Protein AF-A0A5Q0BI90-F1 (afdb_monomer)

Foldseek 3Di:
DDDDDPPDPDPPPPPPPPPPPWDKDWDWADEPPDPFIFTADIDTHPRRVVVVVVCVVVVHDDDDDPVLRVQCVPDDHRDTDDPVCVVVVVVVVVVVVVVVVVPVVSVVVPDRHPD

Secondary structure (DSSP, 8-state):
-----------TTSSSS------EEEEEEPPTT-SS-EEEEEEETHHHHHHHHHHHHTT------HHHHHHHTTSPTT-BPPGGGHHHHHHHHHHHHHHHTT-TTGGGS-STT--

Sequence (115 aa):
MPENEQARIKPEHAAADNAAQVRTAVALAYQAGEAAPVVVAKGRGLIAEEIIARAEEHGIYVHKSREMVALLMQVELDRQIPPELYRAVAELLAWLYSVDAQNPELRALGPPGAK

Nearest PDB structures (foldseek):
  5cul-assembly1_B  TM=8.966E-01  e=1.152E-04  Pseudomonas aeruginosa PAO1
  6z0w-assembly4_D  TM=8.357E-01  e=3.663E-04  Shewanella putrefaciens CN-32
  3bzy-assembly1_B  TM=9.198E-01  e=1.607E-03  Escherichia coli
  3bzx-assembly1_B  TM=9.228E-01  e=2.688E-03  Escherichia coli
  2vt1-assembly1_B  TM=9.057E-01  e=7.518E-03  Shigella flexneri

Solvent-accessible surface area (backbone atoms only — not comparable to full-atom values): 7349 Å² total; per-residue (Å²): 134,86,88,82,78,84,75,77,78,70,82,87,73,86,81,68,92,74,70,70,76,71,42,68,36,70,42,75,42,57,53,85,94,53,96,53,39,25,27,76,42,74,34,52,40,71,52,14,49,51,54,51,52,53,30,56,77,71,72,42,89,82,83,93,49,74,68,61,43,62,57,56,69,72,53,56,79,79,30,60,61,55,77,92,51,45,63,63,52,49,52,51,49,54,50,50,51,57,55,34,75,75,33,79,76,57,61,75,68,58,64,88,62,79,121

Structure (mmCIF, N/CA/C/O backbone):
data_AF-A0A5Q0BI90-F1
#
_entry.id   AF-A0A5Q0BI90-F1
#
loop_
_atom_site.group_PDB
_atom_site.id
_atom_site.type_symbol
_atom_site.label_atom_id
_atom_site.label_alt_id
_atom_site.label_comp_id
_atom_site.label_asym_id
_atom_site.label_entity_id
_atom_site.label_seq_id
_atom_site.pdbx_PDB_ins_code
_atom_site.Cartn_x
_atom_site.Cartn_y
_atom_site.Cartn_z
_atom_site.occupancy
_atom_site.B_iso_or_equiv
_atom_site.auth_seq_id
_atom_site.auth_comp_id
_atom_site.auth_asym_id
_atom_site.auth_atom_id
_atom_site.pdbx_PDB_model_num
ATOM 1 N N . MET A 1 1 ? -23.275 41.524 55.048 1.00 50.03 1 MET A N 1
ATOM 2 C CA . MET A 1 1 ? -23.593 40.390 54.158 1.00 50.03 1 MET A CA 1
ATOM 3 C C . MET A 1 1 ? -22.680 40.517 52.944 1.00 50.03 1 MET A C 1
ATOM 5 O O . MET A 1 1 ? -22.781 41.547 52.292 1.00 50.03 1 MET A O 1
ATOM 9 N N . PRO A 1 2 ? -21.717 39.608 52.719 1.00 47.59 2 PRO A N 1
ATOM 10 C CA . PRO A 1 2 ? -20.814 39.686 51.572 1.00 47.59 2 PRO A CA 1
ATOM 11 C C . PRO A 1 2 ? -21.482 39.120 50.309 1.00 47.59 2 PRO A C 1
ATOM 13 O O . PRO A 1 2 ? -22.007 38.008 50.328 1.00 47.59 2 PRO A O 1
ATOM 16 N N . GLU A 1 3 ? -21.457 39.893 49.225 1.00 54.62 3 GLU A N 1
ATOM 17 C CA . GLU A 1 3 ? -21.893 39.479 47.890 1.00 54.62 3 GLU A CA 1
ATOM 18 C C . GLU A 1 3 ? -20.808 38.600 47.259 1.00 54.62 3 GLU A C 1
ATOM 20 O O . GLU A 1 3 ? -19.756 39.071 46.830 1.00 54.62 3 GLU A O 1
ATOM 25 N N . ASN A 1 4 ? -21.054 37.292 47.256 1.00 50.72 4 ASN A N 1
ATOM 26 C CA . ASN A 1 4 ? -20.252 36.301 46.554 1.00 50.72 4 ASN A CA 1
ATOM 27 C C . ASN A 1 4 ? -20.963 35.972 45.235 1.00 50.72 4 ASN A C 1
ATOM 29 O O . ASN A 1 4 ? -21.820 35.096 45.200 1.00 50.72 4 ASN A O 1
ATOM 33 N N . GLU A 1 5 ? -20.597 36.649 44.149 1.00 59.06 5 GLU A N 1
ATOM 34 C CA . GLU A 1 5 ? -20.969 36.232 42.790 1.00 59.06 5 GLU A CA 1
ATOM 35 C C . GLU A 1 5 ? -19.723 36.184 41.899 1.00 59.06 5 GLU A C 1
ATOM 37 O O . GLU A 1 5 ? -19.624 36.799 40.842 1.00 59.06 5 GLU A O 1
ATOM 42 N N . GLN A 1 6 ? -18.730 35.405 42.333 1.00 52.44 6 GLN A N 1
ATOM 43 C CA . GLN A 1 6 ? -17.746 34.844 41.411 1.00 52.44 6 GLN A CA 1
ATOM 44 C C . GLN A 1 6 ? -18.384 33.631 40.731 1.00 52.44 6 GLN A C 1
ATOM 46 O O . GLN A 1 6 ? -18.105 32.473 41.051 1.00 52.44 6 GLN A O 1
ATOM 51 N N . ALA A 1 7 ? -19.289 33.910 39.792 1.00 50.12 7 ALA A N 1
ATOM 52 C CA . ALA A 1 7 ? -19.799 32.931 38.851 1.00 50.12 7 ALA A CA 1
ATOM 53 C C . ALA A 1 7 ? -18.647 32.479 37.941 1.00 50.12 7 ALA A C 1
ATOM 55 O O . ALA A 1 7 ? -18.339 33.075 36.916 1.00 50.12 7 ALA A O 1
ATOM 56 N N . ARG A 1 8 ? -17.975 31.423 38.398 1.00 57.47 8 ARG A N 1
ATOM 57 C CA . ARG A 1 8 ? -17.272 30.370 37.661 1.00 57.47 8 ARG A CA 1
ATOM 58 C C . ARG A 1 8 ? -17.491 30.415 36.139 1.00 57.47 8 ARG A C 1
ATOM 60 O O . ARG A 1 8 ? -18.280 29.637 35.603 1.00 57.47 8 ARG A O 1
ATOM 67 N N . ILE A 1 9 ? -16.727 31.247 35.433 1.00 57.88 9 ILE A N 1
ATOM 68 C CA . ILE 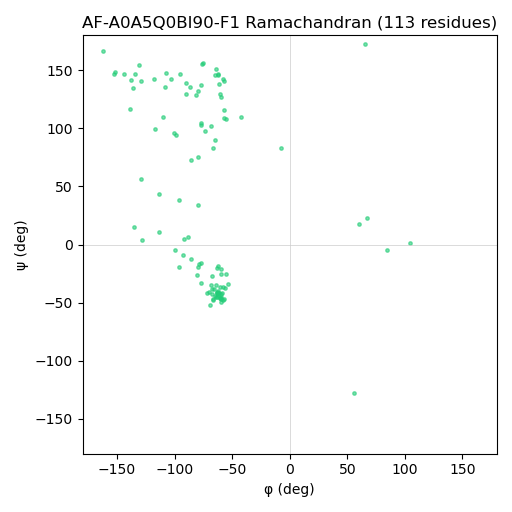A 1 9 ? -16.539 31.080 33.992 1.00 57.88 9 ILE A CA 1
ATOM 69 C C . ILE A 1 9 ? -15.615 29.872 33.841 1.00 57.88 9 ILE A C 1
ATOM 71 O O . ILE A 1 9 ? -14.406 29.943 34.056 1.00 57.88 9 ILE A O 1
ATOM 75 N N . LYS A 1 10 ? -16.222 28.711 33.586 1.00 60.34 10 LYS A N 1
ATOM 76 C CA . LYS A 1 10 ? -15.508 27.501 33.179 1.00 60.34 10 LYS A CA 1
ATOM 77 C C . LYS A 1 10 ? -14.708 27.824 31.905 1.00 60.34 10 LYS A C 1
ATOM 79 O O . LYS A 1 10 ? -15.246 28.507 31.036 1.00 60.34 10 LYS A O 1
ATOM 84 N N . PRO A 1 11 ? -13.471 27.328 31.743 1.00 51.84 11 PRO A N 1
ATOM 85 C CA . PRO A 1 11 ? -12.771 27.453 30.473 1.00 51.84 11 PRO A CA 1
ATOM 86 C C . PRO A 1 11 ? -13.480 26.574 29.430 1.00 51.84 11 PRO A C 1
ATOM 88 O O . PRO A 1 11 ? -13.315 25.358 29.419 1.00 51.84 11 PRO A O 1
ATOM 91 N N . GLU A 1 12 ? -14.281 27.176 28.551 1.00 56.59 12 GLU A N 1
ATOM 92 C CA . GLU A 1 12 ? -14.926 26.510 27.403 1.00 56.59 12 GLU A CA 1
ATOM 93 C C . GLU A 1 12 ? -13.961 26.338 26.210 1.00 56.59 12 GLU A C 1
ATOM 95 O O . GLU A 1 12 ? -14.356 26.411 25.058 1.00 56.59 12 GLU A O 1
ATOM 100 N N . HIS A 1 13 ? -12.666 26.121 26.453 1.00 49.66 13 HIS A N 1
ATOM 101 C CA . HIS A 1 13 ? -11.691 25.926 25.367 1.00 49.66 13 HIS A CA 1
ATOM 102 C C . HIS A 1 13 ? -11.085 24.518 25.303 1.00 49.66 13 HIS A C 1
ATOM 104 O O . HIS A 1 13 ? -10.179 24.276 24.517 1.00 49.66 13 HIS A O 1
ATOM 110 N N . ALA A 1 14 ? -11.620 23.548 26.047 1.00 47.72 14 ALA A N 1
ATOM 111 C CA . ALA A 1 14 ? -11.157 22.157 26.001 1.00 47.72 14 ALA A CA 1
ATOM 112 C C . ALA A 1 14 ? -11.999 21.258 25.067 1.00 47.72 14 ALA A C 1
ATOM 114 O O . ALA A 1 14 ? -12.287 20.114 25.413 1.00 47.72 14 ALA A O 1
ATOM 115 N N . ALA A 1 15 ? -12.440 21.763 23.907 1.00 45.41 15 ALA A N 1
ATOM 116 C CA . ALA A 1 15 ? -13.277 20.995 22.971 1.00 45.41 15 ALA A CA 1
ATOM 117 C C . ALA A 1 15 ? -12.876 21.097 21.485 1.00 45.41 15 ALA A C 1
ATOM 119 O O . ALA A 1 15 ? -13.656 20.690 20.628 1.00 45.41 15 ALA A O 1
ATOM 120 N N . ALA A 1 16 ? -11.675 21.589 21.154 1.00 45.25 16 ALA A N 1
ATOM 121 C CA . ALA A 1 16 ? -11.231 21.692 19.754 1.00 45.25 16 ALA A CA 1
ATOM 122 C C . ALA A 1 16 ? -9.857 21.064 19.445 1.00 45.25 16 ALA A C 1
ATOM 124 O O . ALA A 1 16 ? -9.438 21.081 18.292 1.00 45.25 16 ALA A O 1
ATOM 125 N N . ASP A 1 17 ? -9.200 20.419 20.415 1.00 42.66 17 ASP A N 1
ATOM 126 C CA . ASP A 1 17 ? -7.914 19.728 20.191 1.00 42.66 17 ASP A CA 1
ATOM 127 C C . ASP A 1 17 ? -8.068 18.260 19.744 1.00 42.66 17 ASP A C 1
ATOM 129 O O . ASP A 1 17 ? -7.086 17.538 19.594 1.00 42.66 17 ASP A O 1
ATOM 133 N N . ASN A 1 18 ? -9.299 17.810 19.478 1.00 46.50 18 ASN A N 1
ATOM 134 C CA . ASN A 1 18 ? -9.588 16.489 18.913 1.00 46.50 18 ASN A CA 1
ATOM 135 C C . ASN A 1 18 ? -10.188 16.598 17.502 1.00 46.50 18 ASN A C 1
ATOM 137 O O . ASN A 1 18 ? -11.149 15.913 17.154 1.00 46.50 18 ASN A O 1
ATOM 141 N N . ALA A 1 19 ? -9.625 17.480 16.672 1.00 44.28 19 ALA A N 1
ATOM 142 C CA . ALA A 1 19 ? -9.755 17.361 15.226 1.00 44.28 19 ALA A CA 1
ATOM 143 C C . ALA A 1 19 ? -8.995 16.096 14.809 1.00 44.28 19 ALA A C 1
ATOM 145 O O . ALA A 1 19 ? -7.811 16.145 14.474 1.00 44.28 19 ALA A O 1
ATOM 146 N N . ALA A 1 20 ? -9.669 14.949 14.928 1.00 52.88 20 ALA A N 1
ATOM 147 C CA . ALA A 1 20 ? -9.188 13.648 14.505 1.00 52.88 20 ALA A CA 1
ATOM 148 C C . ALA A 1 20 ? -8.501 13.806 13.145 1.00 52.88 20 ALA A C 1
ATOM 150 O O . ALA A 1 20 ? -9.157 14.119 12.149 1.00 52.88 20 ALA A O 1
ATOM 151 N N . GLN A 1 21 ? -7.170 13.670 13.109 1.00 64.88 21 GLN A N 1
ATOM 152 C CA . GLN A 1 21 ? -6.436 13.678 11.849 1.00 64.88 21 GLN A CA 1
ATOM 153 C C . GLN A 1 21 ? -7.057 12.594 10.981 1.00 64.88 21 GLN A C 1
ATOM 155 O O . GLN A 1 21 ? -6.919 11.409 11.284 1.00 64.88 21 GLN A O 1
ATOM 160 N N . VAL A 1 22 ? -7.787 13.009 9.944 1.00 81.12 22 VAL A N 1
ATOM 161 C CA . VAL A 1 22 ? -8.486 12.090 9.052 1.00 81.12 22 VAL A CA 1
ATOM 162 C C . VAL A 1 22 ? -7.438 11.150 8.475 1.00 81.12 22 VAL A C 1
ATOM 164 O O . VAL A 1 22 ? -6.576 11.566 7.696 1.00 81.12 22 VAL A O 1
ATOM 167 N N . ARG A 1 23 ? -7.477 9.886 8.910 1.00 90.31 23 ARG A N 1
ATOM 168 C CA . ARG A 1 23 ? -6.515 8.877 8.473 1.00 90.31 23 ARG A CA 1
ATOM 169 C C . ARG A 1 23 ? -6.656 8.670 6.978 1.00 90.31 23 ARG A C 1
ATOM 171 O O . ARG A 1 23 ? -7.747 8.767 6.421 1.00 90.31 23 ARG A O 1
ATOM 178 N N . THR A 1 24 ? -5.537 8.391 6.336 1.00 96.00 24 THR A N 1
ATOM 179 C CA . THR A 1 24 ? -5.480 8.037 4.922 1.00 96.00 24 THR A CA 1
ATOM 180 C C . THR A 1 24 ? -4.668 6.762 4.800 1.00 96.00 24 THR A C 1
ATOM 182 O O . THR A 1 24 ? -3.709 6.571 5.549 1.00 96.00 24 THR A O 1
ATOM 185 N N . ALA A 1 25 ? -5.093 5.872 3.911 1.00 96.75 25 ALA A N 1
ATOM 186 C CA . ALA A 1 25 ? -4.447 4.586 3.695 1.00 96.75 25 ALA A CA 1
ATOM 187 C C . ALA A 1 25 ? -4.501 4.222 2.214 1.00 96.75 25 ALA A C 1
ATOM 189 O O . ALA A 1 25 ? -5.472 4.545 1.523 1.00 96.75 25 ALA A O 1
ATOM 190 N N . VAL A 1 26 ? -3.457 3.537 1.754 1.00 96.88 26 VAL A N 1
ATOM 191 C CA . VAL A 1 26 ? -3.340 2.976 0.409 1.00 96.88 26 VAL A CA 1
ATOM 192 C C . VAL A 1 26 ? -2.777 1.566 0.542 1.00 96.88 26 VAL A C 1
ATOM 194 O O . VAL A 1 26 ? -1.819 1.361 1.285 1.00 96.88 26 VAL A O 1
ATOM 197 N N . ALA A 1 27 ? -3.367 0.612 -0.173 1.00 95.81 27 ALA A N 1
ATOM 198 C CA . ALA A 1 27 ? -2.890 -0.758 -0.280 1.00 95.81 27 ALA A CA 1
ATOM 199 C C . ALA A 1 27 ? -2.315 -1.002 -1.678 1.00 95.81 27 ALA A C 1
ATOM 201 O O . ALA A 1 27 ? -2.910 -0.610 -2.687 1.00 95.81 27 ALA A O 1
ATOM 202 N N . LEU A 1 28 ? -1.163 -1.666 -1.718 1.00 93.38 28 LEU A N 1
ATOM 203 C CA . LEU A 1 28 ? -0.423 -1.985 -2.933 1.00 93.38 28 LEU A CA 1
ATOM 204 C C . LEU A 1 28 ? -0.319 -3.501 -3.099 1.00 93.38 28 LEU A C 1
ATOM 206 O O . LEU A 1 28 ? -0.113 -4.208 -2.114 1.00 93.38 28 LEU A O 1
ATOM 210 N N . ALA A 1 29 ? -0.403 -3.989 -4.335 1.00 91.25 29 ALA A N 1
ATOM 211 C CA . ALA A 1 29 ? -0.188 -5.399 -4.655 1.00 91.25 29 ALA A CA 1
ATOM 212 C C . ALA A 1 29 ? 0.635 -5.561 -5.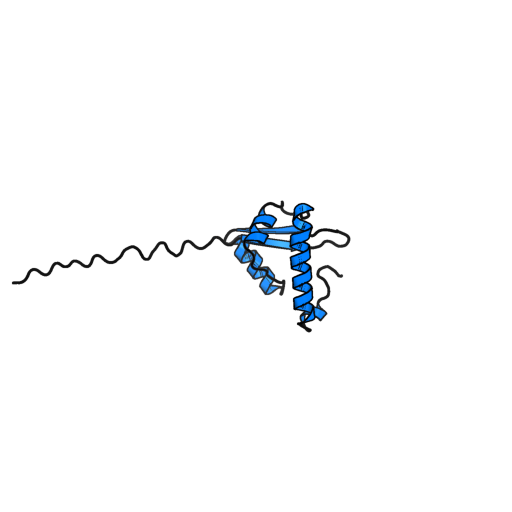936 1.00 91.25 29 ALA A C 1
ATOM 214 O O . ALA A 1 29 ? 0.426 -4.832 -6.902 1.00 91.25 29 ALA A O 1
ATOM 215 N N . TYR A 1 30 ? 1.539 -6.538 -5.965 1.00 86.88 30 TYR A N 1
ATOM 216 C CA . TYR A 1 30 ? 2.174 -6.975 -7.208 1.00 86.88 30 TYR A CA 1
ATOM 217 C C . TYR A 1 30 ? 1.313 -8.034 -7.885 1.00 86.88 30 TYR A C 1
ATOM 219 O O . TYR A 1 30 ? 0.834 -8.966 -7.240 1.00 86.88 30 TYR A O 1
ATOM 227 N N . GLN A 1 31 ? 1.147 -7.894 -9.194 1.00 82.56 31 GLN A N 1
ATOM 228 C CA . GLN A 1 31 ? 0.598 -8.944 -10.040 1.00 82.56 31 GLN A CA 1
ATOM 229 C C . GLN A 1 31 ? 1.757 -9.739 -10.650 1.00 82.56 31 GLN A C 1
ATOM 231 O O . GLN A 1 31 ? 2.831 -9.192 -10.905 1.00 82.56 31 GLN A O 1
ATOM 236 N N . ALA A 1 32 ? 1.561 -11.041 -10.853 1.00 79.44 32 ALA A N 1
ATOM 237 C CA . ALA A 1 32 ? 2.602 -11.905 -11.396 1.00 79.44 32 ALA A CA 1
ATOM 238 C C . ALA A 1 32 ? 3.046 -11.418 -12.786 1.00 79.44 32 ALA A C 1
ATOM 240 O O . ALA A 1 32 ? 2.221 -11.242 -13.679 1.00 79.44 32 ALA A O 1
ATOM 241 N N . GLY A 1 33 ? 4.354 -11.218 -12.959 1.00 80.06 33 GLY A N 1
ATOM 242 C CA . GLY A 1 33 ? 4.943 -10.747 -14.216 1.00 80.06 33 GLY A CA 1
ATOM 243 C C . GLY A 1 33 ? 4.942 -9.227 -14.408 1.00 80.06 33 GLY A C 1
ATOM 244 O O . GLY A 1 33 ? 5.545 -8.761 -15.372 1.00 80.06 33 GLY A O 1
ATOM 245 N N . GLU A 1 34 ? 4.341 -8.456 -13.498 1.00 82.12 34 GLU A N 1
ATOM 246 C CA . GLU A 1 34 ? 4.336 -6.994 -13.579 1.00 82.12 34 GLU A CA 1
ATOM 247 C C . GLU A 1 34 ? 5.534 -6.370 -12.858 1.00 82.12 34 GLU A C 1
ATOM 249 O O . GLU A 1 34 ? 5.915 -6.767 -11.756 1.00 82.12 34 GLU A O 1
ATOM 254 N N . ALA A 1 35 ? 6.119 -5.347 -13.484 1.00 80.75 35 ALA A N 1
ATOM 255 C CA . ALA A 1 35 ? 7.302 -4.656 -12.967 1.00 80.75 35 ALA A CA 1
ATOM 256 C C . ALA A 1 35 ? 6.983 -3.654 -11.843 1.00 80.75 35 ALA A C 1
ATOM 258 O O . ALA A 1 35 ? 7.886 -3.227 -11.123 1.00 80.75 35 ALA A O 1
ATOM 259 N N . ALA A 1 36 ? 5.715 -3.269 -11.697 1.00 88.31 36 ALA A N 1
ATOM 260 C CA . ALA A 1 36 ? 5.266 -2.268 -10.743 1.00 88.31 36 ALA A CA 1
ATOM 261 C C . ALA A 1 36 ? 4.016 -2.739 -9.995 1.00 88.31 36 ALA A C 1
ATOM 263 O O . ALA A 1 36 ? 3.163 -3.412 -10.581 1.00 88.31 36 ALA A O 1
ATOM 264 N N . PRO A 1 37 ? 3.860 -2.362 -8.717 1.00 91.75 37 PRO A N 1
ATOM 265 C CA . PRO A 1 37 ? 2.668 -2.711 -7.975 1.00 91.75 37 PRO A CA 1
ATOM 266 C C . PRO A 1 37 ? 1.487 -1.838 -8.403 1.00 91.75 37 PRO A C 1
ATOM 268 O O . PRO A 1 37 ? 1.640 -0.717 -8.894 1.00 91.75 37 PRO A O 1
ATOM 271 N N . VAL A 1 38 ? 0.295 -2.369 -8.172 1.00 93.62 38 VAL A N 1
ATOM 272 C CA . VAL A 1 38 ? -1.001 -1.758 -8.450 1.00 93.62 38 VAL A CA 1
ATOM 273 C C . VAL A 1 38 ? -1.604 -1.239 -7.152 1.00 93.62 38 VAL A C 1
ATOM 275 O O . VAL A 1 38 ? -1.489 -1.879 -6.103 1.00 93.62 38 VAL A O 1
ATOM 278 N N . VAL A 1 39 ? -2.274 -0.091 -7.218 1.00 95.69 39 VAL A N 1
ATOM 279 C CA . VAL A 1 39 ? -3.099 0.411 -6.115 1.00 95.69 39 VAL A CA 1
ATOM 280 C C . VAL A 1 39 ? -4.414 -0.359 -6.083 1.00 95.69 39 VAL A C 1
ATOM 282 O O . VAL A 1 39 ? -5.298 -0.106 -6.894 1.00 95.69 39 VAL A O 1
ATOM 285 N N . VAL A 1 40 ? -4.554 -1.281 -5.134 1.00 95.88 40 VAL A N 1
ATOM 286 C CA . VAL A 1 40 ? -5.736 -2.162 -5.022 1.00 95.88 40 VAL A CA 1
ATOM 287 C C . VAL A 1 40 ? -6.781 -1.651 -4.034 1.00 95.88 40 VAL A C 1
ATOM 289 O O . VAL A 1 40 ? -7.941 -2.044 -4.090 1.00 95.88 40 VAL A O 1
ATOM 292 N N . ALA A 1 41 ? -6.394 -0.756 -3.123 1.00 96.75 41 ALA A N 1
ATOM 293 C CA . ALA A 1 41 ? -7.331 -0.045 -2.261 1.00 96.75 41 ALA A CA 1
ATOM 294 C C . ALA A 1 41 ? -6.769 1.319 -1.866 1.00 96.75 41 ALA A C 1
ATOM 296 O O . ALA A 1 41 ? -5.561 1.486 -1.700 1.00 96.75 41 ALA A O 1
ATOM 297 N N . LYS A 1 42 ? -7.649 2.300 -1.667 1.00 96.44 42 LYS A N 1
ATOM 298 C CA . LYS A 1 42 ? -7.301 3.596 -1.080 1.00 96.44 42 LYS A CA 1
ATOM 299 C C . LYS A 1 42 ? -8.506 4.207 -0.381 1.00 96.44 42 LYS A C 1
ATOM 301 O O . LYS A 1 42 ? -9.638 4.021 -0.819 1.00 96.44 42 LYS A O 1
ATOM 306 N N . GLY A 1 43 ? -8.271 4.945 0.697 1.00 95.94 43 GLY A N 1
ATOM 307 C CA . GLY A 1 43 ? -9.355 5.464 1.521 1.00 95.94 43 GLY A CA 1
ATOM 308 C C . GLY A 1 43 ? -8.954 6.614 2.429 1.00 95.94 43 GLY A C 1
ATOM 309 O O . GLY A 1 43 ? -7.774 6.893 2.649 1.00 95.94 43 GLY A O 1
ATOM 310 N N . ARG A 1 44 ? -9.975 7.283 2.969 1.00 95.44 44 ARG A N 1
ATOM 311 C CA . ARG A 1 44 ? -9.853 8.307 4.011 1.00 95.44 44 ARG A CA 1
ATOM 312 C C . ARG A 1 44 ? -10.846 8.021 5.137 1.00 95.44 44 ARG A C 1
ATOM 314 O O . ARG A 1 44 ? -11.886 7.412 4.887 1.00 95.44 44 ARG A O 1
ATOM 321 N N . GLY A 1 45 ? -10.548 8.481 6.349 1.00 95.12 45 GLY A N 1
ATOM 322 C CA . GLY A 1 45 ? -11.415 8.304 7.517 1.00 95.12 45 GLY A CA 1
ATOM 323 C C . GLY A 1 45 ? -11.721 6.827 7.766 1.00 95.12 45 GLY A C 1
ATOM 324 O O . GLY A 1 45 ? -10.803 6.011 7.763 1.00 95.12 45 GLY A O 1
ATOM 325 N N . LEU A 1 46 ? -13.004 6.483 7.896 1.00 95.12 46 LEU A N 1
ATOM 326 C CA . LEU A 1 46 ? -13.462 5.115 8.183 1.00 95.12 46 LEU A CA 1
ATOM 327 C C . LEU A 1 46 ? -12.965 4.081 7.163 1.00 95.12 46 LEU A C 1
ATOM 329 O O . LEU A 1 46 ? -12.588 2.981 7.542 1.00 95.12 46 LEU A O 1
ATOM 333 N N . ILE A 1 47 ? -12.899 4.436 5.874 1.00 96.12 47 ILE A N 1
ATOM 334 C CA . ILE A 1 47 ? -12.391 3.511 4.848 1.00 96.12 47 ILE A CA 1
ATOM 335 C C . ILE A 1 47 ? -10.896 3.250 5.047 1.00 96.12 47 ILE A C 1
ATOM 337 O O . ILE A 1 47 ? -10.436 2.130 4.860 1.00 96.12 47 ILE A O 1
ATOM 341 N N . ALA A 1 48 ? -10.124 4.269 5.436 1.00 96.56 48 ALA A N 1
ATOM 342 C CA . ALA A 1 48 ? -8.706 4.080 5.731 1.00 96.56 48 ALA A CA 1
ATOM 343 C C . ALA A 1 48 ? -8.501 3.187 6.960 1.00 96.56 48 ALA A C 1
ATOM 345 O O . ALA A 1 48 ? -7.588 2.367 6.973 1.00 96.56 48 ALA A O 1
ATOM 346 N N . GLU A 1 49 ? -9.351 3.346 7.973 1.00 95.56 49 GLU A N 1
ATOM 347 C CA . GLU A 1 49 ? -9.328 2.523 9.182 1.00 95.56 49 GLU A CA 1
ATOM 348 C C . GLU A 1 49 ? -9.659 1.063 8.867 1.00 95.56 49 GLU A C 1
ATOM 350 O O . GLU A 1 49 ? -8.915 0.184 9.287 1.00 95.56 49 GLU A O 1
ATOM 355 N N . GLU A 1 50 ? -10.673 0.810 8.038 1.00 97.25 50 GLU A N 1
ATOM 356 C CA . GLU A 1 50 ? -11.034 -0.538 7.586 1.00 97.25 50 GLU A CA 1
ATOM 357 C C . GLU A 1 50 ? -9.920 -1.198 6.754 1.00 97.25 50 GLU A C 1
ATOM 359 O O . GLU A 1 50 ? -9.628 -2.379 6.930 1.00 97.25 50 GLU A O 1
ATOM 364 N N . ILE A 1 51 ? -9.254 -0.444 5.867 1.00 96.69 51 ILE A N 1
ATOM 365 C CA . ILE A 1 51 ? -8.108 -0.956 5.093 1.00 96.69 51 ILE A CA 1
ATOM 366 C C . ILE A 1 51 ? -6.984 -1.406 6.035 1.00 96.69 51 ILE A C 1
ATOM 368 O O . ILE A 1 51 ? -6.414 -2.479 5.841 1.00 96.69 51 ILE A O 1
ATOM 372 N N . ILE A 1 52 ? -6.664 -0.592 7.045 1.00 95.00 52 ILE A N 1
ATOM 373 C CA . ILE A 1 52 ? -5.612 -0.898 8.022 1.00 95.00 52 ILE A CA 1
ATOM 374 C C . ILE A 1 52 ? -6.009 -2.107 8.873 1.00 95.00 52 ILE A C 1
ATOM 376 O O . ILE A 1 52 ? -5.203 -3.022 9.010 1.00 95.00 52 ILE A O 1
ATOM 380 N N . ALA A 1 53 ? -7.242 -2.141 9.385 1.00 96.25 53 ALA A N 1
ATOM 381 C CA . ALA A 1 53 ? -7.739 -3.241 10.208 1.00 96.25 53 ALA A CA 1
ATOM 382 C C . ALA A 1 53 ? -7.653 -4.581 9.465 1.00 96.25 53 ALA A C 1
ATOM 384 O O . ALA A 1 53 ? -7.074 -5.534 9.977 1.00 96.25 53 ALA A O 1
ATOM 385 N N . ARG A 1 54 ? -8.114 -4.631 8.209 1.00 96.19 54 ARG A N 1
ATOM 386 C CA . ARG A 1 54 ? -8.004 -5.839 7.377 1.00 96.19 54 ARG A CA 1
ATOM 387 C C . ARG A 1 54 ? -6.558 -6.236 7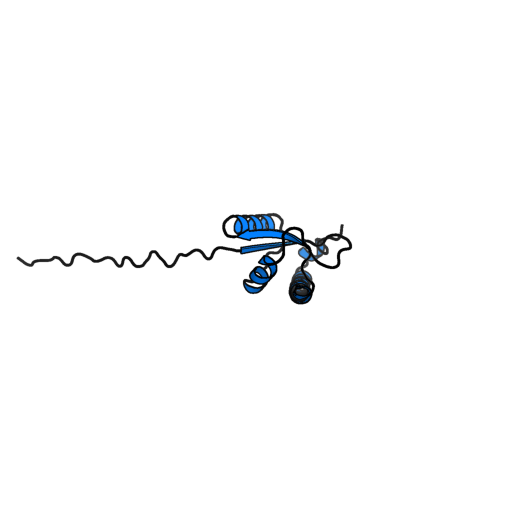.107 1.00 96.19 54 ARG A C 1
ATOM 389 O O . ARG A 1 54 ? -6.240 -7.421 7.108 1.00 96.19 54 ARG A O 1
ATOM 396 N N . ALA A 1 55 ? -5.677 -5.269 6.853 1.00 93.06 55 ALA A N 1
ATOM 397 C CA . ALA A 1 55 ? -4.262 -5.565 6.662 1.00 93.06 55 ALA A CA 1
ATOM 398 C C . ALA A 1 55 ? -3.668 -6.228 7.917 1.00 93.06 55 ALA A C 1
ATOM 400 O O . ALA A 1 55 ? -3.024 -7.268 7.803 1.00 93.06 55 ALA A O 1
ATOM 401 N N . GLU A 1 56 ? -3.954 -5.689 9.103 1.00 92.25 56 GLU A N 1
ATOM 402 C CA . GLU A 1 56 ? -3.506 -6.245 10.384 1.00 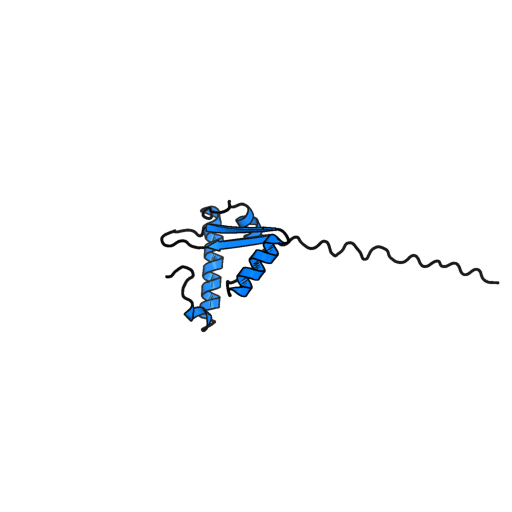92.25 56 GLU A CA 1
ATOM 403 C C . GLU A 1 56 ? -4.091 -7.645 10.649 1.00 92.25 56 GLU A C 1
ATOM 405 O O . GLU A 1 56 ? -3.342 -8.558 10.997 1.00 92.25 56 GLU A O 1
ATOM 410 N N . GLU A 1 57 ? -5.390 -7.853 10.410 1.00 93.62 57 GLU A N 1
ATOM 411 C CA . GLU A 1 57 ? -6.070 -9.154 10.552 1.00 93.62 57 GLU A CA 1
ATOM 412 C C . GLU A 1 57 ? -5.449 -10.253 9.678 1.00 93.62 57 GLU A C 1
ATOM 414 O O . GLU A 1 57 ? -5.363 -11.412 10.087 1.00 93.62 57 GLU A O 1
ATOM 419 N N . HIS A 1 58 ? -4.995 -9.892 8.478 1.00 91.56 58 HIS A N 1
ATOM 420 C CA . HIS A 1 58 ? -4.370 -10.811 7.530 1.00 91.56 58 HIS A CA 1
ATOM 421 C C . HIS A 1 58 ? -2.839 -10.887 7.659 1.00 91.56 58 HIS A C 1
ATOM 423 O O . HIS A 1 58 ? -2.197 -11.561 6.852 1.00 91.56 58 HIS A O 1
ATOM 429 N N . GLY A 1 59 ? -2.239 -10.214 8.648 1.00 86.75 59 GLY A N 1
ATOM 430 C CA . GLY A 1 59 ? -0.785 -10.188 8.838 1.00 86.75 59 GLY A CA 1
ATOM 431 C C . GLY A 1 59 ? -0.025 -9.458 7.722 1.00 86.75 59 GLY A C 1
ATOM 432 O O . GLY A 1 59 ? 1.159 -9.711 7.507 1.00 86.75 59 GLY A O 1
ATOM 433 N N . ILE A 1 60 ? -0.694 -8.564 6.992 1.00 89.44 60 ILE A N 1
ATOM 434 C CA . ILE A 1 60 ? -0.095 -7.720 5.959 1.00 89.44 60 ILE A CA 1
ATOM 435 C C . ILE A 1 60 ? 0.617 -6.549 6.640 1.00 89.44 60 ILE A C 1
ATOM 437 O O . ILE A 1 60 ? 0.058 -5.864 7.495 1.00 89.44 60 ILE A O 1
ATOM 441 N N . TYR A 1 61 ? 1.860 -6.289 6.237 1.00 86.81 61 TYR A N 1
ATOM 442 C CA . TYR A 1 61 ? 2.655 -5.201 6.799 1.00 86.81 61 TYR A CA 1
ATOM 443 C C . TYR A 1 61 ? 2.007 -3.822 6.573 1.00 86.81 61 TYR A C 1
ATOM 445 O O . TYR A 1 61 ? 1.698 -3.443 5.442 1.00 86.81 61 TYR A O 1
ATOM 453 N N . VAL A 1 62 ? 1.878 -3.035 7.648 1.00 90.81 62 VAL A N 1
ATOM 454 C CA . VAL A 1 62 ? 1.346 -1.665 7.612 1.00 90.81 62 VAL A CA 1
ATOM 455 C C . VAL A 1 62 ? 2.460 -0.658 7.887 1.00 90.81 62 VAL A C 1
ATOM 457 O O . VAL A 1 62 ? 2.940 -0.510 9.013 1.00 90.81 62 VAL A O 1
ATOM 460 N N . HIS A 1 63 ? 2.840 0.093 6.853 1.00 90.56 63 HIS A N 1
ATOM 461 C CA . HIS A 1 63 ? 3.800 1.186 6.970 1.00 90.56 63 HIS A CA 1
ATOM 462 C C . HIS A 1 63 ? 3.110 2.519 7.282 1.00 90.56 63 HIS A C 1
ATOM 464 O O . HIS A 1 63 ? 2.201 2.938 6.565 1.00 90.56 63 HIS A O 1
ATOM 470 N N . LYS A 1 64 ? 3.582 3.245 8.302 1.00 91.25 64 LYS A N 1
ATOM 471 C CA . LYS A 1 64 ? 3.060 4.577 8.652 1.00 91.25 64 LYS A CA 1
ATOM 472 C C . LYS A 1 64 ? 3.981 5.672 8.113 1.00 91.25 64 LYS A C 1
ATOM 474 O O . LYS A 1 64 ? 4.937 6.055 8.776 1.00 91.25 64 LYS A O 1
ATOM 479 N N . SER A 1 65 ? 3.655 6.214 6.939 1.00 90.88 65 SER A N 1
ATOM 480 C CA . SER A 1 65 ? 4.342 7.380 6.363 1.00 90.88 65 SER A CA 1
ATOM 481 C C . SER A 1 65 ? 3.346 8.348 5.729 1.00 90.88 65 SER A C 1
ATOM 483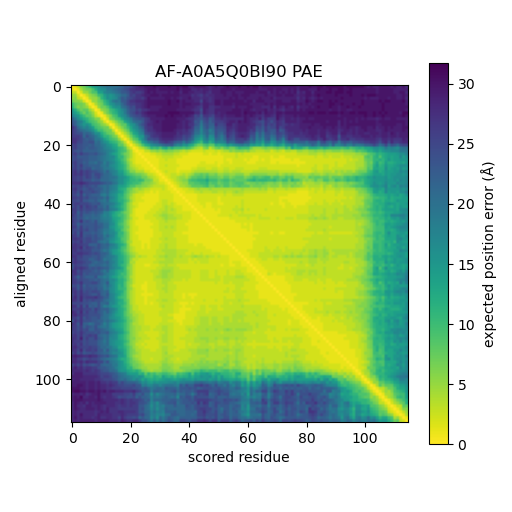 O O . SER A 1 65 ? 2.664 8.016 4.760 1.00 90.88 65 SER A O 1
ATOM 485 N N . ARG A 1 66 ? 3.265 9.570 6.274 1.00 90.50 66 ARG A N 1
ATOM 486 C CA . ARG A 1 66 ? 2.370 10.619 5.758 1.00 90.50 66 ARG A CA 1
ATOM 487 C C . ARG A 1 66 ? 2.738 11.016 4.328 1.00 90.50 66 ARG A C 1
ATOM 489 O O . ARG A 1 66 ? 1.847 11.201 3.506 1.00 90.50 66 ARG A O 1
ATOM 496 N N . GLU A 1 67 ? 4.031 11.141 4.046 1.00 90.94 67 GLU A N 1
ATOM 497 C CA . GLU A 1 67 ? 4.544 11.549 2.735 1.00 90.94 67 GLU A CA 1
ATOM 498 C C . GLU A 1 67 ? 4.245 10.492 1.671 1.00 90.94 67 GLU A C 1
ATOM 500 O O . GLU A 1 67 ? 3.680 10.812 0.627 1.00 90.94 67 GLU A O 1
ATOM 505 N N . MET A 1 68 ? 4.524 9.219 1.973 1.00 91.56 68 MET A N 1
ATOM 506 C CA . MET A 1 68 ? 4.254 8.110 1.056 1.00 91.56 68 MET A CA 1
ATOM 507 C C . MET A 1 68 ? 2.763 8.011 0.729 1.00 91.56 68 MET A C 1
ATOM 509 O O . MET A 1 68 ? 2.382 7.913 -0.434 1.00 91.56 68 MET A O 1
ATOM 513 N N . VAL A 1 69 ? 1.902 8.090 1.747 1.00 93.75 69 VAL A N 1
ATOM 514 C CA . VAL A 1 69 ? 0.454 8.039 1.531 1.00 93.75 69 VAL A CA 1
ATOM 515 C C . VAL A 1 69 ? -0.011 9.231 0.690 1.00 93.75 69 VAL A C 1
ATOM 517 O O . VAL A 1 69 ? -0.797 9.041 -0.232 1.00 93.75 69 VAL A O 1
ATOM 520 N N . ALA A 1 70 ? 0.497 10.443 0.931 1.00 92.38 70 ALA A N 1
ATOM 521 C CA . ALA A 1 70 ? 0.133 11.617 0.136 1.00 92.38 70 ALA A CA 1
ATOM 522 C C . ALA A 1 70 ? 0.501 11.476 -1.354 1.00 92.38 70 ALA A C 1
ATOM 524 O O . ALA A 1 70 ? -0.263 11.917 -2.216 1.00 92.38 70 ALA A O 1
ATOM 525 N N . LEU A 1 71 ? 1.637 10.845 -1.666 1.00 92.50 71 LEU A N 1
ATOM 526 C CA . LEU A 1 71 ? 2.042 10.543 -3.041 1.00 92.50 71 LEU A CA 1
ATOM 527 C C . LEU A 1 71 ? 1.140 9.472 -3.665 1.00 92.50 71 LEU A C 1
ATOM 529 O O . LEU A 1 71 ? 0.548 9.692 -4.718 1.00 92.50 71 LEU A O 1
ATOM 533 N N . LEU A 1 72 ? 0.971 8.337 -2.987 1.00 93.12 72 LEU A N 1
ATOM 534 C CA . LEU A 1 72 ? 0.210 7.199 -3.509 1.00 93.12 72 LEU A CA 1
ATOM 535 C C . LEU A 1 72 ? -1.291 7.487 -3.651 1.00 93.12 72 LEU A C 1
ATOM 537 O O . LEU A 1 72 ? -1.948 6.925 -4.521 1.00 93.12 72 LEU A O 1
ATOM 541 N N . MET A 1 73 ? -1.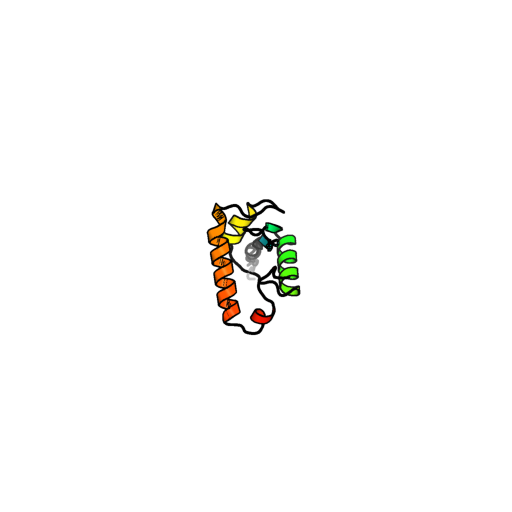840 8.402 -2.850 1.00 94.56 73 MET A N 1
ATOM 542 C CA . MET A 1 73 ? -3.235 8.839 -2.973 1.00 94.56 73 MET A CA 1
ATOM 543 C C . MET A 1 73 ? -3.541 9.534 -4.310 1.00 94.56 73 MET A C 1
ATOM 545 O O . MET A 1 73 ? -4.714 9.612 -4.686 1.00 94.56 73 MET A O 1
ATOM 549 N N . GLN A 1 74 ? -2.520 10.036 -5.015 1.00 93.81 74 GLN A N 1
ATOM 550 C CA . GLN A 1 74 ? -2.658 10.660 -6.337 1.00 93.81 74 GLN A CA 1
ATOM 551 C C . GLN A 1 74 ? -2.766 9.624 -7.464 1.00 93.81 74 GLN A C 1
ATOM 553 O O . GLN A 1 74 ? -3.270 9.943 -8.536 1.00 93.81 74 GLN A O 1
ATOM 558 N N . VAL A 1 75 ? -2.342 8.381 -7.221 1.00 94.75 75 VAL A N 1
ATOM 559 C CA . VAL A 1 75 ? -2.439 7.285 -8.190 1.00 94.75 75 VAL A CA 1
ATOM 560 C C . VAL A 1 75 ? -3.879 6.774 -8.235 1.00 94.75 75 VAL A C 1
ATOM 562 O O . VAL A 1 75 ? -4.547 6.641 -7.205 1.00 94.75 75 VAL A O 1
ATOM 565 N N . GLU A 1 76 ? -4.398 6.513 -9.432 1.00 94.31 76 GLU A N 1
ATOM 566 C CA . GLU A 1 76 ? -5.739 5.956 -9.628 1.00 94.31 76 GLU A CA 1
ATOM 567 C C . GLU A 1 76 ? -5.867 4.540 -9.042 1.00 94.31 76 GLU A C 1
ATOM 569 O O . GLU A 1 76 ? -4.893 3.797 -8.950 1.00 94.31 76 GLU A O 1
ATOM 574 N N . LEU A 1 77 ? -7.082 4.179 -8.616 1.00 94.94 77 LEU A N 1
ATOM 575 C CA . LEU A 1 77 ? -7.369 2.803 -8.199 1.00 94.94 77 LEU A CA 1
ATOM 576 C C . LEU A 1 77 ? -7.220 1.870 -9.410 1.00 94.94 77 LEU A C 1
ATOM 578 O O . LEU A 1 77 ? -7.512 2.285 -10.531 1.00 94.94 77 LEU A O 1
ATOM 582 N N . ASP A 1 78 ? -6.763 0.641 -9.180 1.00 93.38 78 ASP A N 1
ATOM 583 C CA . ASP A 1 78 ? -6.535 -0.391 -10.200 1.00 93.38 78 ASP A CA 1
ATOM 584 C C . ASP A 1 78 ? -5.513 0.004 -11.277 1.00 93.38 78 ASP A C 1
ATOM 586 O O . ASP A 1 78 ? -5.424 -0.609 -12.343 1.00 93.38 78 ASP A O 1
ATOM 590 N N . ARG A 1 79 ? -4.695 1.025 -10.998 1.00 93.81 79 ARG A N 1
ATOM 591 C CA . ARG A 1 79 ? -3.559 1.413 -11.833 1.00 93.81 79 ARG A CA 1
ATOM 592 C C . ARG A 1 79 ? -2.242 1.039 -11.181 1.00 93.81 79 ARG A C 1
ATOM 594 O O . ARG A 1 79 ? -2.091 1.068 -9.958 1.00 93.81 79 ARG A O 1
ATOM 601 N N . GLN A 1 80 ? -1.278 0.721 -12.039 1.00 93.38 80 GLN A N 1
ATOM 602 C CA . GLN A 1 80 ? 0.118 0.628 -11.644 1.00 93.38 80 GLN A CA 1
ATOM 603 C C . GLN A 1 80 ? 0.606 1.985 -11.149 1.00 93.38 80 GLN A C 1
ATOM 605 O O . GLN A 1 80 ? 0.192 3.040 -11.639 1.00 93.38 80 GLN A O 1
ATOM 610 N N . ILE A 1 81 ? 1.512 1.944 -10.181 1.00 93.25 81 ILE A N 1
ATOM 611 C CA . ILE A 1 81 ? 2.243 3.129 -9.750 1.00 93.25 81 ILE A CA 1
ATOM 612 C C . ILE A 1 81 ? 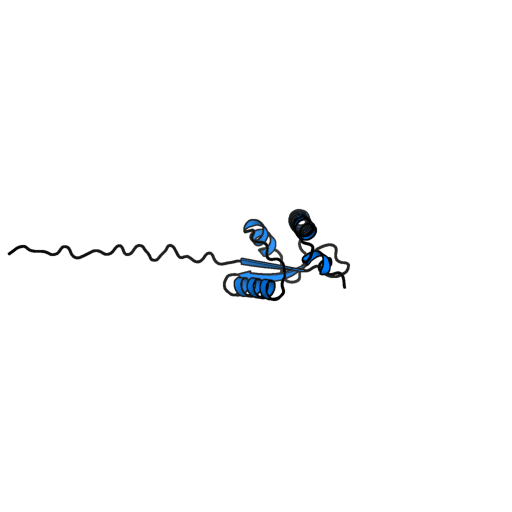2.994 3.718 -10.964 1.00 93.25 81 ILE A C 1
ATOM 614 O O . ILE A 1 81 ? 3.478 2.960 -11.807 1.00 93.25 81 ILE A O 1
ATOM 618 N N . PRO A 1 82 ? 3.084 5.051 -11.104 1.00 92.94 82 PRO A N 1
ATOM 619 C CA . PRO A 1 82 ? 3.847 5.656 -12.184 1.00 92.94 82 PRO A CA 1
ATOM 620 C C . PRO A 1 82 ? 5.367 5.598 -11.918 1.00 92.94 82 PRO A C 1
ATOM 622 O O . PRO A 1 82 ? 5.787 5.553 -10.754 1.00 92.94 82 PRO A O 1
ATOM 625 N N . PRO A 1 83 ? 6.210 5.637 -12.969 1.00 91.69 83 PRO A N 1
ATOM 626 C CA . PRO A 1 83 ? 7.664 5.503 -12.848 1.00 91.69 83 PRO A CA 1
ATOM 627 C C . PRO A 1 83 ? 8.324 6.470 -11.862 1.00 91.69 83 PRO A C 1
ATOM 629 O O . PRO A 1 83 ? 9.274 6.103 -11.169 1.00 91.69 83 PRO A O 1
ATOM 632 N N . GLU A 1 84 ? 7.801 7.690 -11.742 1.00 91.31 84 GLU A N 1
ATOM 633 C CA . GLU A 1 84 ? 8.319 8.716 -10.827 1.00 91.31 84 GLU A CA 1
ATOM 634 C C . GLU A 1 84 ? 8.285 8.280 -9.352 1.00 91.31 84 GLU A C 1
ATOM 636 O O . GLU A 1 84 ? 9.080 8.758 -8.542 1.00 91.31 84 GLU A O 1
ATOM 641 N N . LEU A 1 85 ? 7.389 7.353 -8.998 1.00 91.38 85 LEU A N 1
ATOM 642 C CA . LEU A 1 85 ? 7.228 6.836 -7.640 1.00 91.38 85 LEU A CA 1
ATOM 643 C C . LEU A 1 85 ? 7.921 5.480 -7.423 1.00 91.38 85 LEU A C 1
ATOM 645 O O . LEU A 1 85 ? 7.978 5.003 -6.288 1.00 91.38 85 LEU A O 1
ATOM 649 N N . TYR A 1 86 ? 8.497 4.867 -8.465 1.00 90.25 86 TYR A N 1
ATOM 650 C CA . TYR A 1 86 ? 9.142 3.549 -8.362 1.00 90.25 86 TYR A CA 1
ATOM 651 C C . TYR A 1 86 ? 10.267 3.527 -7.351 1.00 90.25 86 TYR A C 1
ATOM 653 O O . TYR A 1 86 ? 10.364 2.586 -6.570 1.00 90.25 86 TYR A O 1
ATOM 661 N N . ARG A 1 87 ? 11.092 4.575 -7.324 1.00 89.31 87 ARG A N 1
ATOM 662 C CA . ARG A 1 87 ? 12.209 4.653 -6.386 1.00 89.31 87 ARG A CA 1
ATOM 663 C C . ARG A 1 87 ? 11.732 4.604 -4.934 1.00 89.31 87 ARG A C 1
ATOM 665 O O . ARG A 1 87 ? 12.242 3.802 -4.162 1.00 89.31 87 ARG A O 1
ATOM 672 N N . ALA A 1 88 ? 10.739 5.419 -4.581 1.00 88.56 88 ALA A N 1
ATOM 673 C CA . ALA A 1 88 ? 10.218 5.486 -3.218 1.00 88.56 88 ALA A CA 1
ATOM 674 C C . ALA A 1 88 ? 9.618 4.140 -2.775 1.00 88.56 88 ALA A C 1
ATOM 676 O O . ALA A 1 88 ? 9.847 3.676 -1.659 1.00 88.56 88 ALA A O 1
ATOM 677 N N . VAL A 1 89 ? 8.887 3.482 -3.676 1.00 89.06 89 VAL A N 1
ATOM 678 C CA . VAL A 1 89 ? 8.278 2.171 -3.420 1.00 89.06 89 VAL A CA 1
ATOM 679 C C . VAL A 1 89 ? 9.337 1.072 -3.326 1.00 89.06 89 VAL A C 1
ATOM 681 O O . VAL A 1 89 ? 9.262 0.226 -2.439 1.00 89.06 89 VAL A O 1
ATOM 684 N N . ALA A 1 90 ? 10.353 1.096 -4.189 1.00 88.75 90 ALA A N 1
ATOM 685 C CA . ALA A 1 90 ? 11.465 0.154 -4.146 1.00 88.75 90 ALA A CA 1
ATOM 686 C C . ALA A 1 90 ? 12.271 0.284 -2.846 1.00 88.75 90 ALA A C 1
ATOM 688 O O . ALA A 1 90 ? 12.608 -0.730 -2.241 1.00 88.75 90 ALA A O 1
ATOM 689 N N . GLU A 1 91 ? 12.533 1.509 -2.380 1.00 87.75 91 GLU A N 1
ATOM 690 C CA . GLU A 1 91 ? 13.206 1.764 -1.101 1.00 87.75 91 GLU A CA 1
ATOM 691 C C . GLU A 1 91 ? 12.388 1.226 0.086 1.00 87.75 91 GLU A C 1
ATOM 693 O O . GLU A 1 91 ? 12.940 0.546 0.954 1.00 87.75 91 GLU A O 1
ATOM 698 N N . LEU A 1 92 ? 11.064 1.437 0.092 1.00 86.62 92 LEU A N 1
ATOM 699 C CA . LEU A 1 92 ? 10.164 0.878 1.107 1.00 86.62 92 LEU A CA 1
ATOM 700 C C . LEU A 1 92 ? 10.207 -0.656 1.130 1.00 86.62 92 LEU A C 1
ATOM 702 O O . LEU A 1 92 ? 10.312 -1.257 2.198 1.00 86.62 92 LEU A O 1
ATOM 706 N N . LEU A 1 93 ? 10.131 -1.293 -0.040 1.00 84.69 93 LEU A N 1
ATOM 707 C CA . LEU A 1 93 ? 10.155 -2.752 -0.153 1.00 84.69 93 LEU A CA 1
ATOM 708 C C . LEU A 1 93 ? 11.517 -3.324 0.238 1.00 84.69 93 LEU A C 1
ATOM 710 O O . LEU A 1 93 ? 11.571 -4.309 0.966 1.00 84.69 93 LEU A O 1
ATOM 714 N N . ALA A 1 94 ? 12.618 -2.701 -0.187 1.00 85.06 94 ALA A N 1
ATOM 715 C CA . ALA A 1 94 ? 13.964 -3.109 0.204 1.00 85.06 94 ALA A CA 1
ATOM 716 C C . ALA A 1 94 ? 14.146 -3.046 1.726 1.00 85.06 94 ALA A C 1
ATOM 718 O O . ALA A 1 94 ? 14.688 -3.974 2.329 1.00 85.06 94 ALA A O 1
ATOM 719 N N . TRP A 1 95 ? 13.637 -1.985 2.358 1.00 85.12 95 TRP A N 1
ATOM 720 C CA . TRP A 1 95 ? 13.621 -1.876 3.809 1.00 85.12 95 TRP A CA 1
ATOM 721 C C . TRP A 1 95 ? 12.748 -2.967 4.446 1.00 85.12 95 TRP A C 1
ATOM 723 O O . TRP A 1 95 ? 13.218 -3.637 5.366 1.00 85.12 95 TRP A O 1
ATOM 733 N N . LEU A 1 96 ? 11.546 -3.227 3.919 1.00 82.19 96 LEU A N 1
ATOM 734 C CA . LEU A 1 96 ? 10.664 -4.293 4.406 1.00 82.19 96 LEU A CA 1
ATOM 735 C C . LEU A 1 96 ? 11.358 -5.663 4.366 1.00 82.19 96 LEU A C 1
ATOM 737 O O . LEU A 1 96 ? 11.361 -6.369 5.370 1.00 82.19 96 LEU A O 1
ATOM 741 N N . TYR A 1 97 ? 12.022 -5.999 3.256 1.00 77.00 97 TYR A N 1
ATOM 742 C CA . TYR A 1 97 ? 12.802 -7.233 3.134 1.00 77.00 97 TYR A CA 1
ATOM 743 C C . TYR A 1 97 ? 13.999 -7.278 4.088 1.00 77.00 97 TYR A C 1
ATOM 745 O O . TYR A 1 97 ? 14.345 -8.345 4.584 1.00 77.00 97 TYR A O 1
ATOM 753 N N . SER A 1 98 ? 14.643 -6.142 4.369 1.00 77.12 98 SER A N 1
ATOM 754 C CA . SER A 1 98 ? 15.749 -6.096 5.335 1.00 77.12 98 SER A CA 1
ATOM 755 C C . SER A 1 98 ? 15.286 -6.341 6.773 1.00 77.12 98 SER A C 1
ATOM 757 O O . SER A 1 98 ? 16.000 -6.983 7.542 1.00 77.12 98 SER A O 1
ATOM 759 N N . VAL A 1 99 ? 14.084 -5.868 7.119 1.00 73.06 99 VAL A N 1
ATOM 760 C CA . VAL A 1 99 ? 13.450 -6.099 8.423 1.00 73.06 99 VAL A CA 1
ATOM 761 C C . VAL A 1 99 ? 12.983 -7.551 8.533 1.00 73.06 99 VAL A C 1
ATOM 763 O O . VAL A 1 99 ? 13.215 -8.192 9.555 1.00 73.06 99 VAL A O 1
ATOM 766 N N . ASP A 1 100 ? 12.403 -8.095 7.463 1.00 66.12 100 ASP A N 1
ATOM 767 C CA . ASP A 1 100 ? 12.028 -9.508 7.348 1.00 66.12 100 ASP A CA 1
ATOM 768 C C . ASP A 1 100 ? 13.247 -10.446 7.446 1.00 66.12 100 ASP A C 1
ATOM 770 O O . ASP A 1 100 ? 13.239 -11.421 8.191 1.00 66.12 100 ASP A O 1
ATOM 774 N N . ALA A 1 101 ? 14.374 -10.106 6.813 1.00 61.12 101 ALA A N 1
ATOM 775 C CA . ALA A 1 101 ? 15.608 -10.893 6.905 1.00 61.12 101 ALA A CA 1
ATOM 776 C C . ALA A 1 101 ? 16.147 -11.030 8.345 1.00 61.12 101 ALA A C 1
ATOM 778 O O . ALA A 1 101 ? 16.910 -11.956 8.631 1.00 61.12 101 ALA A O 1
ATOM 779 N N . GLN A 1 102 ? 15.748 -10.131 9.250 1.00 58.84 102 GLN A N 1
ATOM 780 C CA . GLN A 1 102 ? 16.074 -10.179 10.677 1.00 58.84 102 GLN A CA 1
ATOM 781 C C . GLN A 1 102 ? 15.001 -10.903 11.514 1.00 58.84 102 GLN A C 1
ATOM 783 O O . GLN A 1 102 ? 15.253 -11.197 12.683 1.00 58.84 102 GLN A O 1
ATOM 788 N N . ASN A 1 103 ? 13.841 -11.237 10.930 1.00 56.03 103 ASN A N 1
ATOM 789 C CA . ASN A 1 103 ? 12.728 -11.937 11.569 1.00 56.03 103 ASN A CA 1
ATOM 790 C C . ASN A 1 103 ? 12.446 -13.310 10.903 1.00 56.03 103 ASN A C 1
ATOM 792 O O . ASN A 1 103 ? 11.756 -13.389 9.886 1.00 56.03 103 ASN A O 1
ATOM 796 N N . PRO A 1 104 ? 12.926 -14.429 11.478 1.00 56.00 104 PRO A N 1
ATOM 797 C CA . PRO A 1 104 ? 12.824 -15.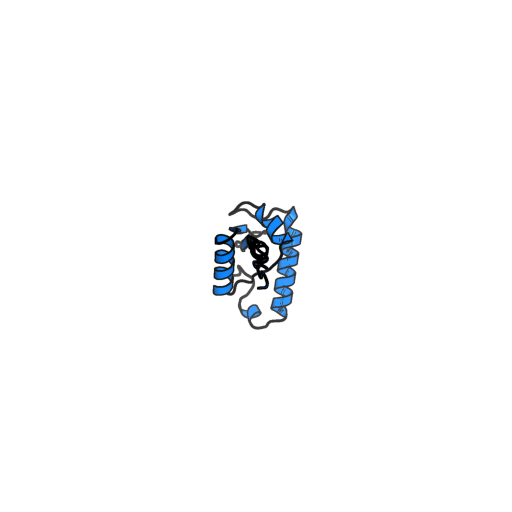754 10.862 1.00 56.00 104 PRO A CA 1
ATOM 798 C C . PRO A 1 104 ? 11.389 -16.270 10.629 1.00 56.00 104 PRO A C 1
ATOM 800 O O . PRO A 1 104 ? 11.226 -17.178 9.816 1.00 56.00 104 PRO A O 1
ATOM 803 N N . GLU A 1 105 ? 10.364 -15.718 11.291 1.00 52.16 105 GLU A N 1
ATOM 804 C CA . GLU A 1 105 ? 8.960 -16.135 11.112 1.00 52.16 105 GLU A CA 1
ATOM 805 C C . GLU A 1 105 ? 8.322 -15.596 9.820 1.00 52.16 105 GLU A C 1
ATOM 807 O O . GLU A 1 105 ? 7.525 -16.292 9.190 1.00 52.16 105 GLU A O 1
ATOM 812 N N . LEU A 1 106 ? 8.703 -14.394 9.377 1.00 53.09 106 LEU A N 1
ATOM 813 C CA . LEU A 1 106 ? 8.191 -13.782 8.143 1.00 53.09 106 LEU A CA 1
ATOM 814 C C . LEU A 1 106 ? 8.897 -14.336 6.888 1.00 53.09 106 LEU A C 1
ATOM 816 O O . LEU A 1 106 ? 8.270 -14.500 5.840 1.00 53.09 106 LEU A O 1
ATOM 820 N N . ARG A 1 107 ? 10.141 -14.811 7.039 1.00 52.59 107 ARG A N 1
ATOM 821 C CA . ARG A 1 107 ? 10.919 -15.528 6.013 1.00 52.59 107 ARG A CA 1
ATOM 822 C C . ARG A 1 107 ? 10.196 -16.761 5.443 1.00 52.59 107 ARG A C 1
ATOM 824 O O . ARG A 1 107 ? 10.481 -17.178 4.320 1.00 52.59 107 ARG A O 1
ATOM 831 N N . ALA A 1 108 ? 9.272 -17.352 6.206 1.00 46.97 108 ALA A N 1
ATOM 832 C CA . ALA A 1 108 ? 8.471 -18.509 5.802 1.00 46.97 108 ALA A CA 1
ATOM 833 C C . ALA A 1 108 ? 7.309 -18.164 4.849 1.00 46.97 108 ALA A C 1
ATOM 835 O O . ALA A 1 108 ? 6.768 -19.066 4.208 1.00 46.97 108 ALA A O 1
ATOM 836 N N . LEU A 1 109 ? 6.926 -16.886 4.736 1.00 53.94 109 LEU A N 1
ATOM 837 C CA . LEU A 1 109 ? 5.807 -16.445 3.895 1.00 53.94 109 LEU A CA 1
ATOM 838 C C . LEU A 1 109 ? 6.206 -16.186 2.433 1.00 53.94 109 LEU A C 1
ATOM 840 O O . LEU A 1 109 ? 5.327 -16.108 1.576 1.00 53.94 109 LEU A O 1
ATOM 844 N N . GLY A 1 110 ? 7.509 -16.136 2.128 1.00 47.59 110 GLY A N 1
ATOM 845 C CA . GLY A 1 110 ? 8.016 -15.844 0.785 1.00 47.59 110 GLY A CA 1
ATOM 846 C C . GLY A 1 110 ? 7.691 -14.415 0.316 1.00 47.59 110 GLY A C 1
ATOM 847 O O . GLY A 1 110 ? 6.964 -13.682 0.988 1.00 47.59 110 GLY A O 1
ATOM 848 N N . PRO A 1 111 ? 8.239 -13.971 -0.831 1.00 49.47 111 PRO A N 1
ATOM 849 C CA . PRO A 1 111 ? 7.913 -12.653 -1.357 1.00 49.47 111 PRO A CA 1
ATOM 850 C C . PRO A 1 111 ? 6.409 -12.568 -1.676 1.00 49.47 111 PRO A C 1
ATOM 852 O O . PRO A 1 111 ? 5.855 -13.520 -2.240 1.00 49.47 111 PRO A O 1
ATOM 855 N N . PRO A 1 112 ? 5.730 -11.451 -1.349 1.00 51.78 112 PRO A N 1
ATOM 856 C CA . PRO A 1 112 ? 4.322 -11.268 -1.681 1.00 51.78 112 PRO A CA 1
ATOM 857 C C . PRO A 1 112 ? 4.129 -11.409 -3.197 1.00 51.78 112 PRO A C 1
ATOM 859 O O . PRO A 1 112 ? 4.672 -10.625 -3.973 1.00 51.78 112 PRO A O 1
ATOM 862 N N . GLY A 1 113 ? 3.383 -12.437 -3.611 1.00 49.72 113 GLY A N 1
ATOM 863 C CA . GLY A 1 113 ? 3.151 -12.772 -5.023 1.00 49.72 113 GLY A CA 1
ATOM 864 C C . GLY A 1 113 ? 3.930 -13.981 -5.558 1.00 49.72 113 GLY A C 1
ATOM 865 O O . GLY A 1 113 ? 3.758 -14.323 -6.722 1.00 49.72 113 GLY A O 1
ATOM 866 N N . ALA A 1 114 ? 4.740 -14.666 -4.744 1.00 37.47 114 ALA A N 1
ATOM 867 C CA . ALA A 1 114 ? 5.321 -15.959 -5.114 1.00 37.47 114 ALA A CA 1
ATOM 868 C C . ALA A 1 114 ? 4.362 -17.120 -4.794 1.00 37.47 114 ALA A C 1
ATOM 870 O O . ALA A 1 114 ? 4.577 -17.882 -3.852 1.00 37.47 114 ALA A O 1
ATOM 871 N N . LYS A 1 115 ? 3.291 -17.249 -5.579 1.00 37.97 115 LYS A N 1
ATOM 872 C CA . LYS A 1 115 ? 2.586 -18.519 -5.799 1.00 37.97 115 LYS A CA 1
ATOM 873 C C . LYS A 1 115 ? 2.183 -18.637 -7.256 1.00 37.97 115 LYS A C 1
ATOM 875 O O . LYS A 1 115 ? 1.692 -17.626 -7.798 1.00 37.97 115 LYS A O 1
#

Radius of gyration: 22.43 Å; Cα contacts (8 Å, |Δi|>4): 105; chains: 1; bounding box: 40×59×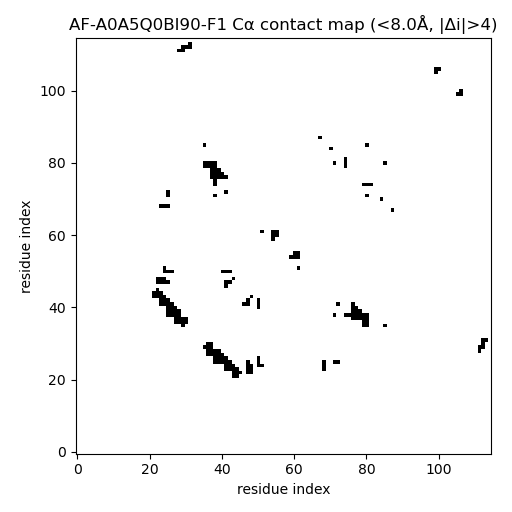68 Å

Organism: NCBI:txid1808979

Mean predicted aligned error: 12.12 Å

pLDDT: mean 78.27, std 19.08, range [37.47, 97.25]

InterPro domains:
  IPR006135 Type III secretion system substrate exporter [PF01312] (24-96)
  IPR006135 Type III secretion system substrate exporter [PTHR30531] (24-102)
  IPR029025 Type III secretion system substrate exporter, C-terminal [G3DSA:3.40.1690.10] (22-106)
  IPR029025 Type III secretion system substrate exporter, C-terminal [SSF160544] (23-100)